Protein AF-A0A8T7ERK4-F1 (afdb_monomer)

Mean predicted aligned error: 15.27 Å

Radius of gyration: 29.23 Å; Cα contacts (8 Å, |Δi|>4): 88; chains: 1; bounding box: 75×36×76 Å

Solvent-accessible surface area (backbone atoms only — not comparable to full-atom values):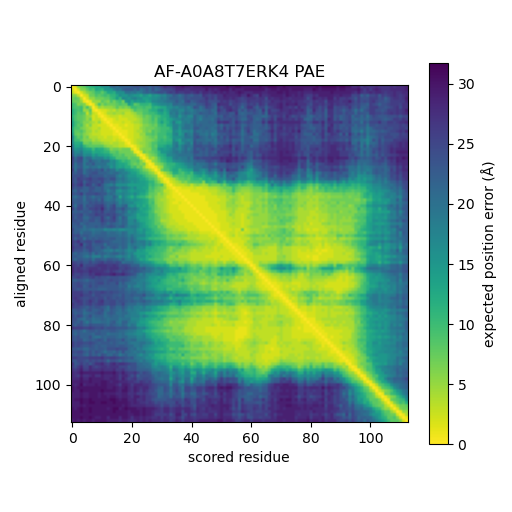 7246 Å² total; per-residue (Å²): 142,72,74,64,62,60,55,52,53,49,51,52,50,54,50,50,52,56,63,62,64,68,69,82,64,82,77,76,64,80,58,60,67,53,51,54,52,53,51,52,52,51,52,52,31,48,67,50,37,68,82,61,56,87,71,41,46,54,35,65,59,103,58,52,49,66,39,58,21,93,95,51,88,82,72,61,59,83,48,80,44,29,64,36,52,48,82,48,46,65,43,77,49,66,61,81,73,87,71,73,94,67,89,78,80,85,84,73,98,78,87,83,130

Sequence (113 aa):
MTPFTAHIRRAIWTLFVLVVGSSVGAQPSQHAPCFALVQSALQAADAACAATGRNEVCYGNVSGVATPAAGVSDLVFDQVGDIAPVGSIRALQTQPAERSKAGVGRRGDAFAG

pLDDT: mean 74.66, std 14.55, range [38.81, 90.69]

Secondary structure (DSSP, 8-state):
--SHHHHHHHHHHHHHHHHHHTT---PPPTHHHHHHHHHHHHHHHHHHHTT--TTEEE--STTEEEEEPTT------SSTT-EEEGGGEEEEEEPPP---S------------

Foldseek 3Di:
DDPPVVVVVVVVVVVVCVVVVVPPPDDDPPVPVVVVVVVVLVVQLCVLQVVADPQKDFQSDQFKDFDFDPPDPDDDHHDGSDIDGNNGTPDMDGDDDPDPDDDDDDPDPDDDD

Nearest PDB structures (foldseek):
  6gwk-assembly4_T  TM=4.419E-01  e=8.592E+00  Caulobacter vibrioides CB15

Structure (mmCIF, N/CA/C/O backbone):
data_AF-A0A8T7ERK4-F1
#
_entry.id   AF-A0A8T7ERK4-F1
#
loop_
_atom_site.group_PDB
_atom_site.id
_atom_site.type_symbol
_atom_site.label_atom_id
_atom_site.label_alt_id
_atom_site.label_comp_id
_atom_site.label_asym_id
_atom_site.label_entity_id
_atom_site.label_seq_id
_atom_site.pdbx_PDB_ins_code
_atom_site.Cartn_x
_atom_site.Cartn_y
_atom_site.Cartn_z
_atom_site.occupancy
_atom_site.B_iso_or_equiv
_atom_site.auth_seq_id
_atom_site.auth_comp_id
_atom_site.auth_asym_id
_atom_site.auth_atom_id
_atom_site.pdbx_PDB_model_num
ATOM 1 N N . MET A 1 1 ? 57.531 7.999 -52.833 1.00 52.53 1 MET A N 1
ATOM 2 C CA . MET A 1 1 ? 56.898 7.217 -51.743 1.00 52.53 1 MET A CA 1
ATOM 3 C C . MET A 1 1 ? 56.631 8.196 -50.594 1.00 52.53 1 MET A C 1
ATOM 5 O O . MET A 1 1 ? 57.610 8.753 -50.141 1.00 52.53 1 MET A O 1
ATOM 9 N N . THR A 1 2 ? 55.443 8.603 -50.125 1.00 53.66 2 THR A N 1
ATO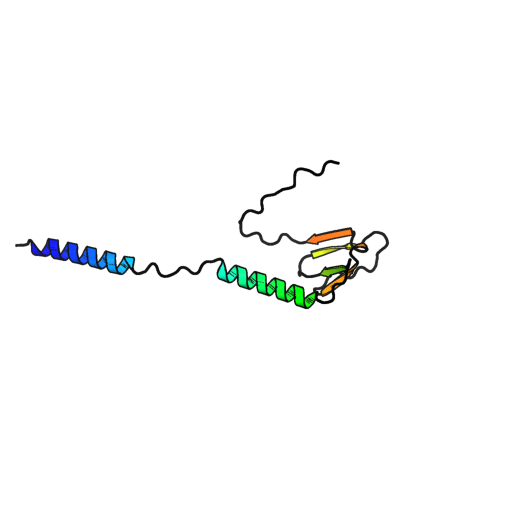M 10 C CA . THR A 1 2 ? 54.104 7.990 -50.009 1.00 53.66 2 THR A CA 1
ATOM 11 C C . THR A 1 2 ? 53.043 9.067 -49.622 1.00 53.66 2 THR A C 1
ATOM 13 O O . THR A 1 2 ? 52.849 9.341 -48.439 1.00 53.66 2 THR A O 1
ATOM 16 N N . PRO A 1 3 ? 52.289 9.676 -50.560 1.00 54.78 3 PRO A N 1
ATOM 17 C CA . PRO A 1 3 ? 51.092 10.460 -50.203 1.00 54.78 3 PRO A CA 1
ATOM 18 C C . PRO A 1 3 ? 49.908 9.553 -49.805 1.00 54.78 3 PRO A C 1
ATOM 20 O O . PRO A 1 3 ? 49.079 9.915 -48.972 1.00 54.78 3 PRO A O 1
ATOM 23 N N . PHE A 1 4 ? 49.868 8.323 -50.333 1.00 53.81 4 PHE A N 1
ATOM 24 C CA . PHE A 1 4 ? 48.780 7.359 -50.138 1.00 53.81 4 PHE A CA 1
ATOM 25 C C . PHE A 1 4 ? 48.560 6.932 -48.676 1.00 53.81 4 PHE A C 1
ATOM 27 O O . PHE A 1 4 ? 47.417 6.757 -48.259 1.00 53.81 4 PHE A O 1
ATOM 34 N N . THR A 1 5 ? 49.611 6.829 -47.856 1.00 55.34 5 THR A N 1
ATOM 35 C CA . THR A 1 5 ? 49.495 6.365 -46.459 1.00 55.34 5 THR A CA 1
ATOM 36 C C . THR A 1 5 ? 48.769 7.374 -45.562 1.00 55.34 5 THR A C 1
ATOM 38 O O . THR A 1 5 ? 48.086 6.987 -44.614 1.00 55.34 5 THR A O 1
ATOM 41 N N . ALA A 1 6 ? 48.857 8.672 -45.876 1.00 57.75 6 ALA A N 1
ATOM 42 C CA . ALA A 1 6 ? 48.151 9.727 -45.148 1.00 57.75 6 ALA A CA 1
ATOM 43 C C . ALA A 1 6 ? 46.645 9.736 -45.462 1.00 57.75 6 ALA A C 1
ATOM 45 O O . ALA A 1 6 ? 45.831 9.950 -44.560 1.00 57.75 6 ALA A O 1
ATOM 46 N N . HIS A 1 7 ? 46.275 9.451 -46.714 1.00 62.50 7 HIS A N 1
ATOM 47 C CA . HIS A 1 7 ? 44.879 9.312 -47.136 1.00 62.50 7 HIS A CA 1
ATOM 48 C C . HIS A 1 7 ? 44.241 8.038 -46.573 1.00 62.50 7 HIS A C 1
ATOM 50 O O . HIS A 1 7 ? 43.119 8.097 -46.078 1.00 62.50 7 HIS A O 1
ATOM 56 N N . ILE A 1 8 ? 44.986 6.927 -46.540 1.00 71.25 8 ILE A N 1
ATOM 57 C CA . ILE A 1 8 ? 44.545 5.665 -45.927 1.00 71.25 8 ILE A CA 1
ATOM 58 C C . ILE A 1 8 ? 44.319 5.837 -44.419 1.00 71.25 8 ILE A C 1
ATOM 60 O O . ILE A 1 8 ? 43.282 5.432 -43.902 1.00 71.25 8 ILE A O 1
ATOM 64 N N . ARG A 1 9 ? 45.227 6.518 -43.705 1.00 74.50 9 ARG A N 1
ATOM 65 C CA . ARG A 1 9 ? 45.071 6.780 -42.264 1.00 74.50 9 ARG A CA 1
ATOM 66 C C . ARG A 1 9 ? 43.880 7.691 -41.954 1.00 74.50 9 ARG A C 1
ATOM 68 O O . ARG A 1 9 ? 43.189 7.452 -40.971 1.00 74.50 9 ARG A O 1
ATOM 75 N N . ARG A 1 10 ? 43.620 8.706 -42.789 1.00 76.88 10 ARG A N 1
ATOM 76 C CA . ARG A 1 10 ? 42.442 9.584 -42.660 1.00 76.88 10 ARG A CA 1
ATOM 77 C C . ARG A 1 10 ? 41.140 8.833 -42.932 1.00 76.88 10 ARG A C 1
ATOM 79 O O . ARG A 1 10 ? 40.216 8.977 -42.143 1.00 76.88 10 ARG A O 1
ATOM 86 N N . ALA A 1 11 ? 41.102 8.000 -43.973 1.00 81.44 11 ALA A N 1
ATOM 87 C CA . ALA A 1 11 ? 39.934 7.189 -44.315 1.00 81.44 11 ALA A CA 1
ATOM 88 C C . ALA A 1 11 ? 39.586 6.173 -43.212 1.00 81.44 11 ALA A C 1
ATOM 90 O O . ALA A 1 11 ? 38.419 6.023 -42.854 1.00 81.44 11 ALA A O 1
ATOM 91 N N . ILE A 1 12 ? 40.598 5.529 -42.617 1.00 83.94 12 ILE A N 1
ATOM 92 C CA . ILE A 1 12 ? 40.417 4.610 -41.482 1.00 83.94 12 ILE A CA 1
ATOM 93 C C . ILE A 1 12 ? 39.876 5.355 -40.258 1.00 83.94 12 ILE A C 1
ATOM 95 O O . ILE A 1 12 ? 38.967 4.863 -39.597 1.00 83.94 12 ILE A O 1
ATOM 99 N N . TRP A 1 13 ? 40.381 6.558 -39.976 1.00 85.25 13 TRP A N 1
ATOM 100 C CA . TRP A 1 13 ? 39.903 7.367 -38.852 1.00 85.25 13 TRP A CA 1
ATOM 101 C C . TRP A 1 13 ? 38.452 7.819 -39.044 1.00 85.25 13 TRP A C 1
ATOM 103 O O . TRP A 1 13 ? 37.645 7.710 -38.126 1.00 85.25 13 TRP A O 1
ATOM 113 N N . THR A 1 14 ? 38.085 8.257 -40.253 1.00 83.38 14 THR A N 1
ATOM 114 C CA . THR A 1 14 ? 36.697 8.627 -40.569 1.00 83.38 14 THR A CA 1
ATOM 115 C C . THR A 1 14 ? 35.752 7.431 -40.512 1.00 83.38 14 THR A C 1
ATOM 117 O O . THR A 1 14 ? 34.644 7.561 -39.999 1.00 83.38 14 THR A O 1
ATOM 120 N N . LEU A 1 15 ? 36.190 6.254 -40.977 1.00 83.00 15 LEU A N 1
ATOM 121 C CA . LEU A 1 15 ? 35.405 5.022 -40.894 1.00 83.00 15 LEU A CA 1
ATOM 122 C C . LEU A 1 15 ? 35.207 4.596 -39.433 1.00 83.00 15 LEU A C 1
ATOM 124 O O . LEU A 1 15 ? 34.099 4.247 -39.042 1.00 83.00 15 LEU A O 1
ATOM 128 N N . PHE A 1 16 ? 36.255 4.682 -38.611 1.00 81.81 16 PHE A N 1
ATOM 129 C CA . PHE A 1 16 ? 36.183 4.371 -37.184 1.00 81.81 16 PHE A CA 1
ATOM 130 C C . PHE A 1 16 ? 35.202 5.294 -36.448 1.00 81.81 16 PHE A C 1
ATOM 132 O O . PHE A 1 16 ? 34.369 4.818 -35.681 1.00 81.81 16 PHE A O 1
ATOM 139 N N . VAL A 1 17 ? 35.228 6.600 -36.736 1.00 83.00 17 VAL A N 1
ATOM 140 C CA . VAL A 1 17 ? 34.280 7.568 -36.157 1.00 83.00 17 VAL A CA 1
ATOM 141 C C . VAL A 1 17 ? 32.836 7.288 -36.597 1.00 83.00 17 VAL A C 1
ATOM 143 O O . VAL A 1 17 ? 31.932 7.354 -35.767 1.00 83.00 17 VAL A O 1
ATOM 146 N N . LEU A 1 18 ? 32.602 6.910 -37.859 1.00 79.38 18 LEU A N 1
ATOM 147 C CA . LEU A 1 18 ? 31.267 6.539 -38.354 1.00 79.38 18 LEU A CA 1
ATOM 148 C C . LEU A 1 18 ? 30.729 5.249 -37.710 1.00 79.38 18 LEU A C 1
ATOM 150 O O . LEU A 1 18 ? 29.556 5.185 -37.339 1.00 79.38 18 LEU A O 1
ATOM 154 N N . VAL A 1 19 ? 31.583 4.237 -37.529 1.00 77.44 19 VAL A N 1
ATOM 155 C CA . VAL A 1 19 ? 31.200 2.963 -36.899 1.00 77.44 19 VAL A CA 1
ATOM 156 C C . VAL A 1 19 ? 30.890 3.153 -35.411 1.00 77.44 19 VAL A C 1
ATOM 158 O O . VAL A 1 19 ? 29.888 2.635 -34.925 1.00 77.44 19 VAL A O 1
ATOM 161 N N . VAL A 1 20 ? 31.696 3.939 -34.690 1.00 74.31 20 VAL A N 1
ATOM 162 C CA . VAL A 1 20 ? 31.481 4.195 -33.255 1.00 74.31 20 VAL A CA 1
ATOM 163 C C . VAL A 1 20 ? 30.316 5.163 -33.009 1.00 74.31 20 VAL A C 1
ATOM 165 O O . VAL A 1 20 ? 29.613 5.018 -32.018 1.00 74.31 20 VAL A O 1
ATOM 168 N N . GLY A 1 21 ? 30.045 6.110 -33.914 1.00 68.31 21 GLY A N 1
ATOM 169 C CA . GLY A 1 21 ? 28.930 7.058 -33.779 1.00 68.31 21 GLY A CA 1
ATOM 170 C C . GLY A 1 21 ? 27.531 6.442 -33.926 1.00 68.31 21 GLY A C 1
ATOM 171 O O . GLY A 1 21 ? 26.549 7.047 -33.505 1.00 68.31 21 GLY A O 1
ATOM 172 N N . SER A 1 22 ? 27.426 5.232 -34.484 1.00 64.50 22 SER A N 1
ATOM 173 C CA . SER A 1 22 ?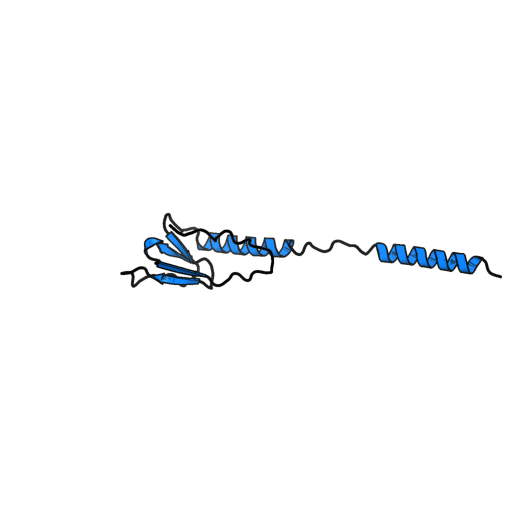 26.145 4.557 -34.751 1.00 64.50 22 SER A CA 1
ATOM 174 C C . SER A 1 22 ? 25.551 3.839 -33.528 1.00 64.50 22 SER A C 1
ATOM 176 O O . SER A 1 22 ? 24.420 3.365 -33.586 1.00 64.50 22 SER A O 1
ATOM 178 N N . SER A 1 23 ? 26.290 3.737 -32.416 1.00 59.72 23 SER A N 1
ATOM 179 C CA . SER A 1 23 ? 25.883 2.970 -31.228 1.00 59.72 23 SER A CA 1
ATOM 180 C C . SER A 1 23 ? 25.121 3.777 -30.169 1.00 59.72 23 SER A C 1
ATOM 182 O O . SER A 1 23 ? 24.838 3.249 -29.093 1.00 59.72 23 SER A O 1
ATOM 184 N N . VAL A 1 24 ? 24.700 5.014 -30.463 1.00 63.78 24 VAL A N 1
ATOM 185 C CA . VAL A 1 24 ? 23.760 5.772 -29.610 1.00 63.78 24 VAL A CA 1
ATOM 186 C C . VAL A 1 24 ? 22.329 5.257 -29.840 1.00 63.78 24 VAL A C 1
ATOM 188 O O . VAL A 1 24 ? 21.446 5.957 -30.326 1.00 63.78 24 VAL A O 1
ATOM 191 N N . GLY A 1 25 ? 22.111 3.975 -29.551 1.00 57.09 25 GLY A N 1
ATOM 192 C CA . GLY A 1 25 ? 20.804 3.330 -29.564 1.00 57.09 25 GLY A CA 1
ATOM 193 C C . GLY A 1 25 ? 20.101 3.527 -28.224 1.00 57.09 25 GLY A C 1
ATOM 194 O O . GLY A 1 25 ? 20.647 3.163 -27.187 1.00 57.09 25 GLY A O 1
ATOM 195 N N . ALA A 1 26 ? 18.912 4.133 -28.279 1.00 55.81 26 ALA A N 1
ATOM 196 C CA . ALA A 1 26 ? 17.871 4.233 -27.253 1.00 55.81 26 ALA A CA 1
ATOM 197 C C . ALA A 1 26 ? 18.208 3.617 -25.880 1.00 55.81 26 ALA A C 1
ATOM 199 O O . ALA A 1 26 ? 17.964 2.437 -25.628 1.00 55.81 26 ALA A O 1
ATOM 200 N N . GLN A 1 27 ? 18.694 4.443 -24.952 1.00 62.09 27 GLN A N 1
ATOM 201 C CA . GLN A 1 27 ? 18.644 4.081 -23.541 1.00 62.09 27 GLN A CA 1
ATOM 202 C C . GLN A 1 27 ? 17.160 4.036 -23.143 1.00 62.09 27 GLN A C 1
ATOM 204 O O . GLN A 1 27 ? 16.476 5.051 -23.316 1.00 62.09 27 GLN A O 1
ATOM 209 N N . PRO A 1 28 ? 16.624 2.901 -22.650 1.00 58.47 28 PRO A N 1
ATOM 210 C CA . PRO A 1 28 ? 15.272 2.884 -22.117 1.00 58.47 28 PRO A CA 1
ATOM 211 C C . PRO A 1 28 ? 15.197 3.957 -21.034 1.00 58.47 28 PRO A C 1
ATOM 213 O O . PRO A 1 28 ? 16.057 4.027 -20.150 1.00 58.47 28 PRO A O 1
ATOM 216 N N . SER A 1 29 ? 14.199 4.835 -21.126 1.00 55.81 29 SER A N 1
ATOM 217 C CA . SER A 1 29 ? 13.949 5.808 -20.075 1.00 55.81 29 SER A CA 1
ATOM 218 C C . SER A 1 29 ? 13.761 5.020 -18.780 1.00 55.81 29 SER A C 1
ATOM 220 O O . SER A 1 29 ? 12.830 4.227 -18.652 1.00 55.81 29 SER A O 1
ATOM 222 N N . GLN A 1 30 ? 14.648 5.217 -17.801 1.00 57.34 30 GLN A N 1
ATOM 223 C CA . GLN A 1 30 ? 14.584 4.495 -16.520 1.00 57.34 30 GLN A CA 1
ATOM 224 C C . GLN A 1 30 ? 13.268 4.742 -15.750 1.00 57.34 30 GLN A C 1
ATOM 226 O O . GLN A 1 30 ? 13.004 4.113 -14.735 1.00 57.34 30 GLN A O 1
ATOM 231 N N . HIS A 1 31 ? 12.419 5.635 -16.259 1.00 55.75 31 HIS A N 1
ATOM 232 C CA . HIS A 1 31 ? 11.094 5.959 -15.753 1.00 55.75 31 HIS A CA 1
ATOM 233 C C . HIS A 1 31 ? 9.990 4.989 -16.209 1.00 55.75 31 HIS A C 1
ATOM 235 O O . HIS A 1 31 ? 8.993 4.858 -15.501 1.00 55.75 31 HIS A O 1
ATOM 241 N N . ALA A 1 32 ? 10.140 4.306 -17.351 1.00 58.72 32 ALA A N 1
ATOM 242 C CA . ALA A 1 32 ? 9.126 3.378 -17.863 1.00 58.72 32 ALA A CA 1
ATOM 243 C C . ALA A 1 32 ? 8.860 2.185 -16.915 1.00 58.72 32 ALA A C 1
ATOM 245 O O . ALA A 1 32 ? 7.695 1.951 -16.582 1.00 58.72 32 ALA A O 1
ATOM 246 N N . PRO A 1 33 ? 9.884 1.468 -16.402 1.00 67.75 33 PRO A N 1
ATOM 247 C CA . PRO A 1 33 ? 9.664 0.425 -15.395 1.00 67.75 33 PRO A CA 1
ATOM 248 C C . PRO A 1 33 ? 9.085 0.954 -14.072 1.00 67.75 33 PRO A C 1
ATOM 250 O O . PRO A 1 33 ? 8.252 0.286 -13.465 1.00 67.75 33 PRO A O 1
ATOM 253 N N . CYS A 1 34 ? 9.459 2.160 -13.634 1.00 77.25 34 CYS A N 1
ATOM 254 C CA . CYS A 1 34 ? 8.949 2.730 -12.383 1.00 77.25 34 CYS A CA 1
ATOM 255 C C . CYS A 1 34 ? 7.446 3.029 -12.446 1.00 77.25 34 CYS A C 1
ATOM 257 O O . CYS A 1 34 ? 6.720 2.730 -11.499 1.00 77.25 34 CYS A O 1
ATOM 259 N N . PHE A 1 35 ? 6.966 3.594 -13.559 1.00 80.56 35 PHE A N 1
ATOM 260 C CA . PHE A 1 35 ? 5.548 3.915 -13.721 1.00 80.56 35 PHE A CA 1
ATOM 261 C C . PHE A 1 35 ? 4.671 2.656 -13.724 1.00 80.56 35 PHE A C 1
ATOM 263 O O . PHE A 1 35 ? 3.655 2.619 -13.034 1.00 80.56 35 PHE A O 1
ATOM 270 N N . ALA A 1 36 ? 5.098 1.604 -14.429 1.00 82.38 36 ALA A N 1
ATOM 271 C CA . ALA A 1 36 ? 4.379 0.333 -14.467 1.00 82.38 36 ALA A CA 1
ATOM 272 C C . ALA A 1 36 ? 4.258 -0.312 -13.073 1.00 82.38 36 ALA A C 1
ATOM 274 O O . ALA A 1 36 ? 3.191 -0.802 -12.708 1.00 82.38 36 ALA A O 1
ATOM 275 N N . LEU A 1 37 ? 5.323 -0.253 -12.264 1.00 81.81 37 LEU A N 1
ATOM 276 C CA . LEU A 1 37 ? 5.308 -0.773 -10.894 1.00 81.81 37 LEU A CA 1
ATOM 277 C C . LEU A 1 37 ? 4.348 0.006 -9.993 1.00 81.81 37 LEU A C 1
ATOM 279 O O . LEU A 1 37 ? 3.512 -0.603 -9.327 1.00 81.81 37 LEU A O 1
ATOM 283 N N . VAL A 1 38 ? 4.413 1.340 -10.011 1.00 83.88 38 VAL A N 1
ATOM 284 C CA . VAL A 1 38 ? 3.489 2.180 -9.232 1.00 83.88 38 VAL A CA 1
ATOM 285 C C . VAL A 1 38 ? 2.043 1.919 -9.649 1.00 83.88 38 VAL A C 1
ATOM 287 O O . VAL A 1 38 ? 1.179 1.761 -8.791 1.00 83.88 38 VAL A O 1
ATOM 290 N N . GLN A 1 39 ? 1.775 1.811 -10.951 1.00 85.81 39 GLN A N 1
ATOM 291 C CA . GLN A 1 39 ? 0.426 1.558 -11.445 1.00 85.81 39 GLN A CA 1
ATOM 292 C C . GLN A 1 39 ? -0.106 0.192 -10.995 1.00 85.81 39 GLN A C 1
ATOM 294 O O . GLN A 1 39 ? -1.244 0.117 -10.538 1.00 85.81 39 GLN A O 1
ATOM 299 N N . SER A 1 40 ? 0.725 -0.853 -11.029 1.00 85.81 40 SER A N 1
ATOM 300 C CA . SER A 1 40 ? 0.346 -2.174 -10.512 1.00 85.81 40 SER A CA 1
ATOM 301 C C . SER A 1 40 ? 0.063 -2.164 -9.004 1.00 85.81 40 SER A C 1
ATOM 303 O O . SER A 1 40 ? -0.915 -2.762 -8.560 1.00 85.81 40 SER A O 1
ATOM 305 N N . ALA A 1 41 ? 0.856 -1.428 -8.217 1.00 84.19 41 ALA A N 1
ATOM 306 C CA . ALA A 1 41 ? 0.652 -1.298 -6.776 1.00 84.19 41 ALA A CA 1
ATOM 307 C C . ALA A 1 41 ? -0.654 -0.559 -6.443 1.00 84.19 41 ALA A C 1
ATOM 309 O O . ALA A 1 41 ? -1.400 -0.993 -5.567 1.00 84.19 41 ALA A O 1
ATOM 310 N N . LEU A 1 42 ? -0.966 0.523 -7.167 1.00 84.56 42 LEU A N 1
ATOM 311 C CA . LEU A 1 42 ? -2.231 1.245 -7.006 1.00 84.56 42 LEU A CA 1
ATOM 312 C C . LEU A 1 42 ? -3.433 0.380 -7.395 1.00 84.56 42 LEU A C 1
ATOM 314 O O . LEU A 1 42 ? -4.431 0.393 -6.686 1.00 84.56 42 LEU A O 1
ATOM 318 N N . GLN A 1 43 ? -3.336 -0.390 -8.482 1.00 88.38 43 GLN A N 1
ATOM 319 C CA . GLN A 1 43 ? -4.400 -1.311 -8.897 1.00 88.38 43 GLN A CA 1
ATOM 320 C C . GLN A 1 43 ? -4.650 -2.411 -7.861 1.00 88.38 43 GLN A C 1
ATOM 322 O O . GLN A 1 43 ? -5.798 -2.755 -7.598 1.00 88.38 43 GLN A O 1
ATOM 327 N N . ALA A 1 44 ? -3.592 -2.949 -7.250 1.00 86.50 44 ALA A N 1
ATOM 328 C CA . ALA A 1 44 ? -3.724 -3.937 -6.185 1.00 86.50 44 ALA A CA 1
ATOM 329 C C . ALA A 1 44 ? -4.388 -3.342 -4.932 1.00 86.50 44 ALA A C 1
ATOM 331 O O . ALA A 1 44 ? -5.266 -3.975 -4.349 1.00 86.50 44 ALA A O 1
ATOM 332 N N . ALA A 1 45 ? -4.011 -2.118 -4.547 1.00 85.56 45 ALA A N 1
ATOM 333 C CA . ALA A 1 45 ? -4.640 -1.412 -3.435 1.00 85.56 45 ALA A CA 1
ATOM 334 C C . ALA A 1 45 ? -6.121 -1.101 -3.714 1.00 85.56 45 ALA A C 1
ATOM 336 O O . ALA A 1 45 ? -6.959 -1.311 -2.844 1.00 85.56 45 ALA A O 1
ATOM 337 N N . ASP A 1 46 ? -6.455 -0.659 -4.929 1.00 86.38 46 ASP A N 1
ATOM 338 C CA . ASP A 1 46 ? -7.837 -0.395 -5.350 1.00 86.38 46 ASP A CA 1
ATOM 339 C C . ASP A 1 46 ? -8.693 -1.668 -5.304 1.00 86.38 46 ASP A C 1
ATOM 341 O O . ASP A 1 46 ? -9.777 -1.676 -4.727 1.00 86.38 46 ASP A O 1
ATOM 345 N N . ALA A 1 47 ? -8.160 -2.785 -5.810 1.00 87.75 47 ALA A N 1
ATOM 346 C CA . ALA A 1 47 ? -8.832 -4.079 -5.749 1.00 87.75 47 ALA A CA 1
ATOM 347 C C . ALA A 1 47 ? -9.057 -4.558 -4.304 1.00 87.75 47 ALA A C 1
ATOM 349 O O . ALA A 1 47 ? -10.133 -5.065 -3.990 1.00 87.75 47 ALA A O 1
ATOM 350 N N . ALA A 1 48 ? -8.069 -4.384 -3.421 1.00 87.06 48 ALA A N 1
ATOM 351 C CA . ALA A 1 48 ? -8.182 -4.763 -2.013 1.00 87.06 48 ALA A CA 1
ATOM 352 C C . ALA A 1 48 ? -9.156 -3.864 -1.229 1.00 87.06 48 ALA A C 1
ATOM 354 O O . ALA A 1 48 ? -9.822 -4.334 -0.311 1.00 87.06 48 ALA A O 1
ATOM 355 N N . CYS A 1 49 ? -9.262 -2.587 -1.601 1.00 90.00 49 CYS A N 1
ATOM 356 C CA . CYS A 1 49 ? -10.024 -1.574 -0.873 1.00 90.00 49 CYS A CA 1
ATOM 357 C C . CYS A 1 49 ? -11.337 -1.158 -1.560 1.00 90.00 49 CYS A C 1
ATOM 359 O O . CYS A 1 49 ? -11.948 -0.166 -1.158 1.00 90.00 49 CYS A O 1
ATOM 361 N N . ALA A 1 50 ? -11.810 -1.907 -2.559 1.00 89.56 50 ALA A N 1
ATOM 362 C CA . ALA A 1 50 ? -12.990 -1.562 -3.360 1.00 89.56 50 ALA A CA 1
ATOM 363 C C . ALA A 1 50 ? -14.281 -1.368 -2.538 1.00 89.56 50 ALA A C 1
ATOM 365 O O . ALA A 1 50 ? -15.185 -0.648 -2.958 1.00 89.56 50 ALA A O 1
ATOM 366 N N . ALA A 1 51 ? -14.372 -2.001 -1.364 1.00 89.69 51 ALA A N 1
ATOM 367 C CA . ALA A 1 51 ? -15.525 -1.913 -0.470 1.00 89.69 51 ALA A CA 1
ATOM 368 C C . ALA A 1 51 ? -15.487 -0.709 0.494 1.00 89.69 51 ALA A C 1
ATOM 370 O O . ALA A 1 51 ? -16.405 -0.564 1.297 1.00 89.69 51 ALA A O 1
ATOM 371 N N . THR A 1 52 ? -14.457 0.145 0.433 1.00 90.62 52 THR A N 1
ATOM 372 C CA . THR A 1 52 ? -14.313 1.291 1.349 1.00 90.62 52 THR A CA 1
ATOM 373 C C . THR A 1 52 ? -15.454 2.285 1.158 1.00 90.62 52 THR A C 1
ATOM 375 O O . THR A 1 52 ? -15.646 2.847 0.077 1.00 90.62 52 THR A O 1
ATOM 378 N N . GLY A 1 53 ? -16.211 2.523 2.224 1.00 89.44 53 GLY A N 1
ATOM 379 C CA . GLY A 1 53 ? -17.315 3.462 2.250 1.00 89.44 53 GLY A CA 1
ATOM 380 C C . GLY A 1 53 ? -16.897 4.905 2.530 1.00 89.44 53 GLY A C 1
ATOM 381 O O . GLY A 1 53 ? -15.727 5.290 2.588 1.00 89.44 53 GLY A O 1
ATOM 382 N N . ARG A 1 54 ? -17.909 5.757 2.719 1.00 88.94 54 ARG A N 1
ATOM 383 C CA . ARG A 1 54 ? -17.700 7.142 3.159 1.00 88.94 54 ARG A CA 1
ATOM 384 C C . ARG A 1 54 ? -17.276 7.160 4.624 1.00 88.94 54 ARG A C 1
ATOM 386 O O . ARG A 1 54 ? -17.915 6.521 5.449 1.00 88.94 54 ARG A O 1
ATOM 393 N N . ASN A 1 55 ? -16.286 7.992 4.948 1.00 89.81 55 ASN A N 1
ATOM 394 C CA . ASN A 1 55 ? -15.725 8.129 6.300 1.00 89.81 55 ASN A CA 1
ATOM 395 C C . ASN A 1 55 ? -15.108 6.833 6.850 1.00 89.81 55 ASN A C 1
ATOM 397 O O . ASN A 1 55 ? -15.017 6.653 8.065 1.00 89.81 55 ASN A O 1
ATOM 401 N N . GLU A 1 56 ? -14.649 5.966 5.955 1.00 90.69 56 GLU A N 1
ATOM 402 C CA . GLU A 1 56 ? -13.884 4.769 6.272 1.00 90.69 56 GLU A CA 1
ATOM 403 C C . GLU A 1 56 ? -12.488 4.884 5.665 1.00 90.69 56 GLU A C 1
ATOM 405 O O . GLU A 1 56 ? -12.245 5.654 4.732 1.00 90.69 56 GLU A O 1
ATOM 410 N N . VAL A 1 57 ? -11.555 4.136 6.232 1.00 89.38 57 VAL A N 1
ATOM 411 C CA . VAL A 1 57 ? -10.190 4.011 5.742 1.00 89.38 57 VAL A CA 1
ATOM 412 C C . VAL A 1 57 ? -9.868 2.535 5.596 1.00 89.38 57 VAL A C 1
ATOM 414 O O . VAL A 1 57 ? -10.269 1.728 6.430 1.00 89.38 57 VAL A O 1
ATOM 417 N N . CYS A 1 58 ? -9.156 2.199 4.524 1.00 89.88 58 CYS A N 1
ATOM 418 C CA . CYS A 1 58 ? -8.712 0.845 4.231 1.00 89.88 58 CYS A CA 1
ATOM 419 C C . CYS A 1 58 ? -7.194 0.727 4.388 1.00 89.88 58 CYS A C 1
ATOM 421 O O . CYS A 1 58 ? -6.440 1.622 3.986 1.00 89.88 58 CYS A O 1
ATOM 423 N N . TYR A 1 59 ? -6.738 -0.380 4.961 1.00 88.19 59 TYR A N 1
ATOM 424 C CA . TYR A 1 59 ? -5.328 -0.713 5.082 1.00 88.19 59 TYR A CA 1
ATOM 425 C C . TYR A 1 59 ? -4.800 -1.205 3.726 1.00 88.19 59 TYR A C 1
ATOM 427 O O . TYR A 1 59 ? -5.069 -2.325 3.300 1.00 88.19 59 TYR A O 1
ATOM 435 N N . GLY A 1 60 ? -4.059 -0.352 3.013 1.00 81.88 60 GLY A N 1
ATOM 436 C CA . GLY A 1 60 ? -3.588 -0.639 1.648 1.00 81.88 60 GLY A CA 1
ATOM 437 C C . GLY A 1 60 ? -2.111 -1.027 1.513 1.00 81.88 60 GLY A C 1
ATOM 438 O O . GLY A 1 60 ? -1.673 -1.363 0.416 1.00 81.88 60 GLY A O 1
ATOM 439 N N . ASN A 1 61 ? -1.311 -0.944 2.581 1.00 74.31 61 ASN A N 1
ATOM 440 C CA . ASN A 1 61 ? 0.137 -1.170 2.515 1.00 74.31 61 ASN A CA 1
ATOM 441 C C . ASN A 1 61 ? 0.634 -1.910 3.756 1.00 74.31 61 ASN A C 1
ATOM 443 O O . ASN A 1 61 ? 0.331 -1.493 4.863 1.00 74.31 61 ASN A O 1
ATOM 447 N N . VAL A 1 62 ? 1.468 -2.929 3.544 1.00 68.50 62 VAL A N 1
ATOM 448 C CA . VAL A 1 62 ? 2.033 -3.886 4.512 1.00 68.50 62 VAL A CA 1
ATOM 449 C C . VAL A 1 62 ? 2.840 -3.286 5.679 1.00 68.50 62 VAL A C 1
ATOM 451 O O . VAL A 1 62 ? 3.382 -4.031 6.491 1.00 68.50 62 VAL A O 1
ATOM 454 N N . SER A 1 63 ? 2.975 -1.963 5.764 1.00 70.12 63 SER A N 1
ATOM 455 C CA . SER A 1 63 ? 3.849 -1.281 6.723 1.00 70.12 63 SER A CA 1
ATOM 456 C C . SER A 1 63 ? 3.258 0.025 7.277 1.00 70.12 63 SER A C 1
ATOM 458 O O . SER A 1 63 ? 3.899 1.083 7.294 1.00 70.12 63 SER A O 1
ATOM 460 N N . GLY A 1 64 ? 2.019 -0.055 7.769 1.00 71.38 64 GLY A N 1
ATOM 461 C CA . GLY A 1 64 ? 1.368 0.985 8.571 1.00 71.38 64 GLY A CA 1
ATOM 462 C C . GLY A 1 64 ? 0.992 0.496 9.973 1.00 71.38 64 GLY A C 1
ATOM 463 O O . GLY A 1 64 ? 0.672 -0.675 10.148 1.00 71.38 64 GLY A O 1
ATOM 464 N N . VAL A 1 65 ?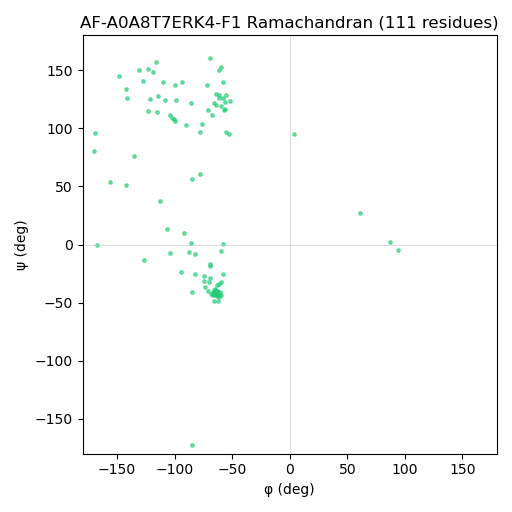 1.019 1.397 10.959 1.00 80.44 65 VAL A N 1
ATOM 465 C CA . VAL A 1 65 ? 0.521 1.162 12.324 1.00 80.44 65 VAL A CA 1
ATOM 466 C C . VAL A 1 65 ? -0.573 2.181 12.633 1.00 80.44 65 VAL A C 1
ATOM 468 O O . VAL A 1 65 ? -0.346 3.391 12.520 1.00 80.44 65 VAL A O 1
ATOM 471 N N . ALA A 1 66 ? -1.753 1.707 13.038 1.00 86.25 66 ALA A N 1
ATOM 472 C CA . ALA A 1 66 ? -2.850 2.557 13.492 1.00 86.25 66 ALA A CA 1
ATOM 473 C C . ALA A 1 66 ? -2.924 2.614 15.018 1.00 86.25 66 ALA A C 1
ATOM 475 O O . ALA A 1 66 ? -2.815 1.608 15.711 1.00 86.25 66 ALA A O 1
ATOM 476 N N . THR A 1 67 ? -3.145 3.809 15.557 1.00 88.06 67 THR A N 1
ATOM 477 C CA . THR A 1 67 ? -3.467 4.009 16.972 1.00 88.06 67 THR A CA 1
ATOM 478 C C . THR A 1 67 ? -4.981 4.180 17.130 1.00 88.06 67 THR A C 1
ATOM 480 O O . THR A 1 67 ? -5.534 5.108 16.526 1.00 88.06 67 THR A O 1
ATOM 483 N N . PRO A 1 68 ? -5.654 3.364 17.962 1.00 88.62 68 PRO A N 1
ATOM 484 C CA . PRO A 1 68 ? -7.081 3.505 18.240 1.00 88.62 68 PRO A CA 1
ATOM 485 C C . PRO A 1 68 ? -7.450 4.846 18.888 1.00 88.62 68 PRO A C 1
ATOM 487 O O . PRO A 1 68 ? -6.667 5.457 19.624 1.00 88.62 68 PRO A O 1
ATOM 490 N N . ALA A 1 69 ? -8.669 5.309 18.622 1.00 88.69 69 ALA A N 1
ATOM 491 C CA . ALA A 1 69 ? -9.278 6.432 19.325 1.00 88.69 69 ALA A CA 1
ATOM 492 C C . ALA A 1 69 ? -9.621 6.077 20.785 1.00 88.69 69 ALA A C 1
ATOM 494 O O . ALA A 1 69 ? -9.713 4.911 21.168 1.00 88.69 69 ALA A O 1
ATOM 495 N N . ALA A 1 70 ? -9.809 7.097 21.630 1.00 85.56 70 ALA A N 1
ATOM 496 C CA . ALA A 1 70 ? -10.178 6.873 23.027 1.00 85.56 70 ALA A CA 1
ATOM 497 C C . ALA A 1 70 ? -11.534 6.158 23.117 1.00 85.56 70 ALA A C 1
ATOM 499 O O . ALA A 1 70 ? -12.508 6.611 22.522 1.00 85.56 70 ALA A O 1
ATOM 500 N N . GLY A 1 71 ? -11.586 5.064 23.880 1.00 84.06 71 GLY A N 1
ATOM 501 C CA . GLY A 1 71 ? -12.790 4.243 24.027 1.00 84.06 71 GLY A CA 1
ATOM 502 C C . GLY A 1 71 ? -12.962 3.155 22.962 1.00 84.06 71 GLY A C 1
ATOM 503 O O . GLY A 1 71 ? -13.952 2.436 23.021 1.00 84.06 71 GLY A O 1
ATOM 504 N N . VAL A 1 72 ? -12.015 3.000 22.028 1.00 85.12 72 VAL A N 1
ATOM 505 C CA . VAL A 1 72 ? -12.000 1.907 21.044 1.00 85.12 72 VAL A CA 1
ATOM 506 C C . VAL A 1 72 ? -10.952 0.873 21.458 1.00 85.12 72 VAL A C 1
ATOM 508 O O . VAL A 1 72 ? -9.757 1.158 21.416 1.00 85.12 72 VAL A O 1
ATOM 511 N N . SER A 1 73 ? -11.395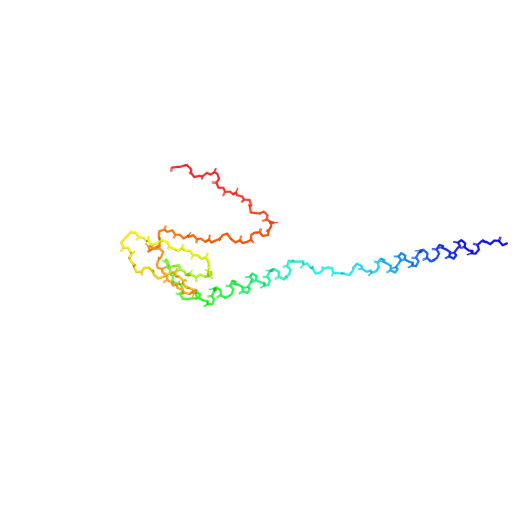 -0.317 21.868 1.00 80.19 73 SER A N 1
ATOM 512 C CA . SER A 1 73 ? -10.519 -1.462 22.173 1.00 80.19 73 SER A CA 1
ATOM 513 C C . SER A 1 73 ? -10.343 -2.418 20.994 1.00 80.19 73 SER A C 1
ATOM 515 O O . SER A 1 73 ? -9.326 -3.098 20.918 1.00 80.19 73 SER A O 1
ATOM 517 N N . ASP A 1 74 ? -11.302 -2.428 20.064 1.00 83.00 74 ASP A N 1
ATOM 518 C CA . ASP A 1 74 ? -11.446 -3.484 19.054 1.00 83.00 74 ASP A CA 1
ATOM 519 C C . ASP A 1 74 ? -11.157 -2.959 17.636 1.00 83.00 74 ASP A C 1
ATOM 521 O O . ASP A 1 74 ? -11.843 -3.298 16.672 1.00 83.00 74 ASP A O 1
ATOM 525 N N . LEU A 1 75 ? -10.169 -2.068 17.494 1.00 86.12 75 LEU A N 1
ATOM 526 C CA . LEU A 1 75 ? -9.751 -1.592 16.174 1.00 86.12 75 LEU A CA 1
ATOM 527 C C . LEU A 1 75 ? -9.015 -2.718 15.435 1.00 86.12 75 LEU A C 1
ATOM 529 O O . LEU A 1 75 ? -7.925 -3.106 15.846 1.00 86.12 75 LEU A O 1
ATOM 533 N N . VAL A 1 76 ? -9.583 -3.184 14.323 1.00 85.62 76 VAL A N 1
ATOM 534 C CA . VAL A 1 76 ? -8.938 -4.129 13.400 1.00 85.62 76 VAL A CA 1
ATOM 535 C C . VAL A 1 76 ? -8.387 -3.334 12.218 1.00 85.62 76 VAL A C 1
ATOM 537 O O . VAL A 1 76 ? -9.159 -2.800 11.421 1.00 85.62 76 VAL A O 1
ATOM 540 N N . PHE A 1 77 ? -7.064 -3.159 12.169 1.00 88.06 77 PHE A N 1
ATOM 541 C CA . PHE A 1 77 ? -6.391 -2.369 11.132 1.00 88.06 77 PHE A CA 1
ATOM 542 C C . PHE A 1 77 ? -4.923 -2.796 10.952 1.00 88.06 77 PHE A C 1
ATOM 544 O O . PHE A 1 77 ? -4.010 -1.973 11.051 1.00 88.06 77 PHE A O 1
ATOM 551 N N . ASP A 1 78 ? -4.700 -4.091 10.722 1.00 85.00 78 ASP A N 1
ATOM 552 C CA . ASP A 1 78 ? -3.358 -4.696 10.695 1.00 85.00 78 ASP A CA 1
ATOM 553 C C . ASP A 1 78 ? -3.069 -5.493 9.410 1.00 85.00 78 ASP A C 1
ATOM 555 O O . ASP A 1 78 ? -1.916 -5.846 9.148 1.00 85.00 78 ASP A O 1
ATOM 559 N N . GLN A 1 79 ? -4.087 -5.792 8.598 1.00 85.88 79 GLN A N 1
ATOM 560 C CA . GLN A 1 79 ? -3.964 -6.577 7.371 1.00 85.88 79 GLN A CA 1
ATOM 561 C C . GLN A 1 79 ? -4.477 -5.820 6.150 1.00 85.88 79 GLN A C 1
ATOM 563 O O . GLN A 1 79 ? -5.372 -4.986 6.231 1.00 85.88 79 GLN A O 1
ATOM 568 N N . VAL A 1 80 ? -3.913 -6.133 4.980 1.00 87.38 80 VAL A N 1
ATOM 569 C CA . VAL A 1 80 ? -4.341 -5.526 3.713 1.00 87.38 80 VAL A CA 1
ATOM 570 C C . VAL A 1 80 ? -5.804 -5.850 3.432 1.00 87.38 80 VAL A C 1
ATOM 572 O O . VAL A 1 80 ? -6.181 -7.018 3.389 1.00 87.38 80 VAL A O 1
ATOM 575 N N . GLY A 1 81 ? -6.598 -4.805 3.198 1.00 86.50 81 GLY A N 1
ATOM 576 C CA . GLY A 1 81 ? -8.044 -4.905 3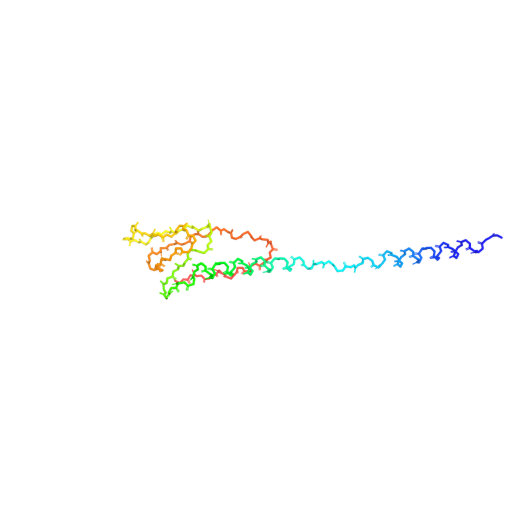.005 1.00 86.50 81 GLY A CA 1
ATOM 577 C C . GLY A 1 81 ? -8.868 -4.684 4.276 1.00 86.50 81 GLY A C 1
ATOM 578 O O . GLY A 1 81 ? -10.090 -4.621 4.173 1.00 86.50 81 GLY A O 1
ATOM 579 N N . ASP A 1 82 ? -8.244 -4.519 5.449 1.00 89.62 82 ASP A N 1
ATOM 580 C CA . ASP A 1 82 ? -8.967 -4.138 6.665 1.00 89.62 82 ASP A CA 1
ATOM 581 C C . ASP A 1 82 ? -9.574 -2.744 6.498 1.00 89.62 82 ASP A C 1
ATOM 583 O O . ASP A 1 82 ? -8.879 -1.792 6.134 1.00 89.62 82 ASP A O 1
ATOM 587 N N . ILE A 1 83 ? -10.869 -2.617 6.790 1.00 90.62 83 ILE A N 1
ATOM 588 C CA . ILE A 1 83 ? -11.610 -1.358 6.712 1.00 90.62 83 ILE A CA 1
ATOM 589 C C . ILE A 1 83 ? -12.045 -0.965 8.118 1.00 90.62 83 ILE A C 1
ATOM 591 O O . ILE A 1 83 ? -12.693 -1.740 8.820 1.00 90.62 83 ILE A O 1
ATOM 595 N N . ALA A 1 84 ? -11.723 0.265 8.508 1.00 90.12 84 ALA A N 1
ATOM 596 C CA . ALA A 1 84 ? -12.133 0.832 9.781 1.00 90.12 84 ALA A CA 1
ATOM 597 C C . ALA A 1 84 ? -12.737 2.234 9.596 1.00 90.12 84 ALA A C 1
ATOM 599 O O . ALA A 1 84 ? -12.329 2.978 8.698 1.00 90.12 84 ALA A O 1
ATOM 600 N N . PRO A 1 85 ? -13.677 2.654 10.458 1.00 90.00 85 PRO A N 1
ATOM 601 C CA . PRO A 1 85 ? -14.148 4.032 10.485 1.00 90.00 85 PRO A CA 1
ATOM 602 C C . PRO A 1 85 ? -13.000 5.018 10.742 1.00 90.00 85 PRO A C 1
ATOM 604 O O . PRO A 1 85 ? -12.167 4.818 11.625 1.00 90.00 85 PRO A O 1
ATOM 607 N N . VAL A 1 86 ? -12.986 6.159 10.053 1.00 89.19 86 VAL A N 1
ATOM 608 C CA . VAL A 1 86 ? -11.973 7.205 10.303 1.00 89.19 86 VAL A CA 1
ATOM 609 C C . VAL A 1 86 ? -12.047 7.704 11.753 1.00 89.19 86 VAL A C 1
ATOM 611 O O . VAL A 1 86 ? -11.027 8.010 12.360 1.00 89.19 86 VAL A O 1
ATOM 614 N N . GLY A 1 87 ? -13.246 7.721 12.345 1.00 88.62 87 GLY A N 1
ATOM 615 C CA . GLY A 1 87 ? -13.455 8.127 13.738 1.00 88.62 87 GLY A CA 1
ATOM 616 C C . GLY A 1 87 ? -12.884 7.165 14.787 1.00 88.62 87 GLY A C 1
ATOM 617 O O . GLY A 1 87 ? -12.689 7.577 15.928 1.00 88.62 87 GLY A O 1
ATOM 618 N N . SER A 1 88 ? -12.596 5.907 14.430 1.00 88.06 88 SER A N 1
ATOM 619 C CA . SER A 1 88 ? -11.988 4.940 15.353 1.00 88.06 88 SER A CA 1
ATOM 620 C C . SER A 1 88 ? -10.460 4.986 15.363 1.00 88.06 88 SER A C 1
ATOM 622 O O . SER A 1 88 ? -9.844 4.340 16.210 1.00 88.06 88 SER A O 1
ATOM 624 N N . ILE A 1 89 ? -9.841 5.764 14.470 1.00 88.12 89 ILE A N 1
ATOM 625 C CA . ILE A 1 89 ? -8.388 5.913 14.377 1.00 88.12 89 ILE A CA 1
ATOM 626 C C . ILE A 1 89 ? -7.987 7.303 14.865 1.00 88.12 89 ILE A C 1
ATOM 628 O O . ILE A 1 89 ? -8.440 8.325 14.358 1.00 88.12 89 ILE A O 1
ATOM 632 N N . ARG A 1 90 ? -7.089 7.352 15.849 1.00 89.62 90 ARG A N 1
ATOM 633 C CA . ARG A 1 90 ? -6.498 8.602 16.340 1.00 89.62 90 ARG A CA 1
ATOM 634 C C . ARG A 1 90 ? -5.294 9.032 15.514 1.00 89.62 90 ARG A C 1
ATOM 636 O O . ARG A 1 90 ? -5.101 10.222 15.289 1.00 89.62 90 ARG A O 1
ATOM 643 N N . ALA A 1 91 ? -4.451 8.080 15.135 1.00 86.31 91 ALA A N 1
ATOM 644 C CA . ALA A 1 91 ? -3.231 8.348 14.391 1.00 86.31 91 ALA A CA 1
ATOM 645 C C . ALA A 1 91 ? -2.911 7.182 13.459 1.00 86.31 91 ALA A C 1
ATOM 647 O O . ALA A 1 91 ? -3.135 6.026 13.813 1.00 86.31 91 ALA A O 1
ATOM 648 N N . LEU A 1 92 ? -2.353 7.500 12.293 1.00 84.25 92 LEU A N 1
ATOM 649 C CA . LEU A 1 92 ? -1.862 6.527 11.328 1.00 84.25 92 LEU A CA 1
ATOM 650 C C . LEU A 1 92 ? -0.387 6.819 11.056 1.00 84.25 92 LEU A C 1
ATOM 652 O O . LEU A 1 92 ? -0.046 7.888 10.549 1.00 84.25 92 LEU A O 1
ATOM 656 N N . GLN A 1 93 ? 0.492 5.894 11.426 1.00 81.88 93 GLN A N 1
ATOM 657 C CA . GLN A 1 93 ? 1.915 5.977 11.121 1.00 81.88 93 GLN A CA 1
ATOM 658 C C . GLN A 1 93 ? 2.221 5.055 9.954 1.00 81.88 93 GLN A C 1
ATOM 660 O O . GLN A 1 93 ? 2.210 3.836 10.084 1.00 81.88 93 GLN A O 1
ATOM 665 N N . THR A 1 94 ? 2.507 5.648 8.803 1.00 77.00 94 THR A N 1
ATOM 666 C CA . THR A 1 94 ? 3.026 4.929 7.641 1.00 77.00 94 THR A CA 1
ATOM 667 C C . THR A 1 94 ? 4.544 4.994 7.657 1.00 77.00 94 THR A C 1
ATOM 669 O O . THR A 1 94 ? 5.111 6.057 7.932 1.00 77.00 94 THR A O 1
ATOM 672 N N . GLN A 1 95 ? 5.217 3.897 7.317 1.00 69.25 95 GLN A N 1
ATOM 673 C CA . GLN A 1 95 ? 6.658 3.953 7.091 1.00 69.25 95 GLN A CA 1
ATOM 674 C C . GLN A 1 95 ? 6.996 4.928 5.950 1.00 69.25 95 GLN A C 1
ATOM 676 O O . GLN A 1 95 ? 6.158 5.174 5.071 1.00 69.25 95 GLN A O 1
ATOM 681 N N . PRO A 1 96 ? 8.205 5.521 5.954 1.00 61.31 96 PRO A N 1
ATOM 682 C CA . PRO A 1 96 ? 8.637 6.353 4.847 1.00 61.31 96 PRO A CA 1
ATOM 683 C C . PRO A 1 96 ? 8.562 5.523 3.567 1.00 61.31 96 PRO A C 1
ATOM 685 O O . PRO A 1 96 ? 9.196 4.477 3.468 1.00 61.31 96 PRO A O 1
ATOM 688 N N . ALA A 1 97 ? 7.805 5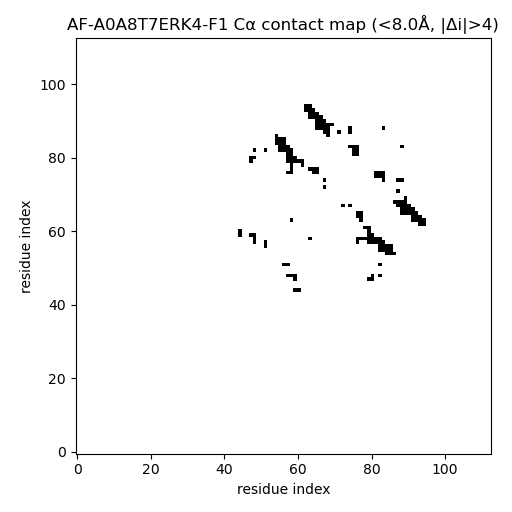.989 2.575 1.00 60.19 97 ALA A N 1
ATOM 689 C CA . ALA A 1 97 ? 7.981 5.474 1.228 1.00 60.19 97 ALA A CA 1
ATOM 690 C C . ALA A 1 97 ? 9.446 5.723 0.838 1.00 60.19 97 ALA A C 1
ATOM 692 O O . ALA A 1 97 ? 9.916 6.859 0.964 1.00 60.19 97 ALA A O 1
ATOM 693 N N . GLU A 1 98 ? 10.159 4.678 0.412 1.00 50.78 98 GLU A N 1
ATOM 694 C CA . GLU A 1 98 ? 11.542 4.750 -0.070 1.00 50.78 98 GLU A CA 1
ATOM 695 C C . GLU A 1 98 ? 11.636 5.815 -1.176 1.00 50.78 98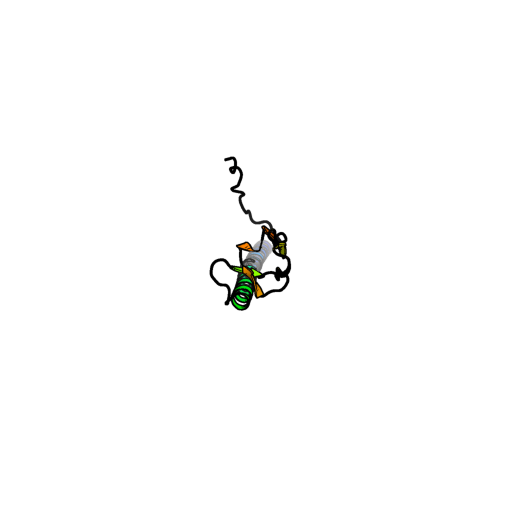 GLU A C 1
ATOM 697 O O . GLU A 1 98 ? 11.322 5.583 -2.346 1.00 50.78 98 GLU A O 1
ATOM 702 N N . ARG A 1 99 ? 12.010 7.045 -0.808 1.00 51.56 99 ARG A N 1
ATOM 703 C CA . ARG A 1 99 ? 12.205 8.131 -1.767 1.00 51.56 99 ARG A CA 1
ATOM 704 C C . ARG A 1 99 ? 13.555 7.925 -2.435 1.00 51.56 99 ARG A C 1
ATOM 706 O O . ARG A 1 99 ? 14.574 8.407 -1.943 1.00 51.56 99 ARG A O 1
ATOM 713 N N . SER A 1 100 ? 13.553 7.310 -3.616 1.00 49.69 100 SER A N 1
ATOM 714 C CA . SER A 1 100 ? 14.555 7.656 -4.629 1.00 49.69 100 SER A CA 1
ATOM 715 C C . SER A 1 100 ? 14.525 9.180 -4.794 1.00 49.69 100 SER A C 1
ATOM 717 O O . SER A 1 100 ? 13.450 9.757 -4.969 1.00 49.69 100 SER A O 1
ATOM 719 N N . LYS A 1 101 ? 15.669 9.855 -4.612 1.00 55.69 101 LYS A N 1
ATOM 720 C CA . LYS A 1 101 ? 15.758 11.322 -4.568 1.00 55.69 101 LYS A CA 1
ATOM 721 C C . LYS A 1 101 ? 15.168 11.956 -5.836 1.00 55.69 101 LYS A C 1
ATOM 723 O O . LYS A 1 101 ? 15.868 12.159 -6.819 1.00 55.69 101 LYS A O 1
ATOM 728 N N . ALA A 1 102 ? 13.912 12.375 -5.761 1.00 48.91 102 ALA A N 1
ATOM 729 C CA . ALA A 1 102 ? 13.308 13.363 -6.639 1.00 48.91 102 ALA A CA 1
ATOM 730 C C . ALA A 1 102 ? 12.390 14.245 -5.783 1.00 48.91 102 ALA A C 1
ATOM 732 O O . ALA A 1 102 ? 11.602 13.757 -4.973 1.00 48.91 102 ALA A O 1
ATOM 733 N N . GLY A 1 103 ? 12.608 15.557 -5.867 1.00 51.31 103 GLY A N 1
ATOM 734 C CA . GLY A 1 103 ? 12.169 16.547 -4.891 1.00 51.31 103 GLY A CA 1
ATOM 735 C C . GLY A 1 103 ? 10.665 16.572 -4.629 1.00 51.31 103 GLY A C 1
ATOM 736 O O . GLY A 1 103 ? 9.881 16.998 -5.467 1.00 51.31 103 GLY A O 1
ATOM 737 N N . VAL A 1 104 ? 10.279 16.238 -3.400 1.00 59.00 104 VAL A N 1
ATOM 738 C CA . VAL A 1 104 ? 9.038 16.747 -2.812 1.00 59.00 104 VAL A CA 1
ATOM 739 C C . VAL A 1 104 ? 9.406 18.038 -2.093 1.00 59.00 104 VAL A C 1
ATOM 741 O O . VAL A 1 104 ? 10.008 18.007 -1.017 1.00 59.00 104 VAL A O 1
ATOM 744 N N . GLY A 1 105 ? 9.088 19.175 -2.711 1.00 52.62 105 GLY A N 1
ATOM 745 C CA . GLY A 1 105 ? 9.147 20.473 -2.048 1.00 52.62 105 GLY A CA 1
ATOM 746 C C . GLY A 1 105 ? 8.203 20.469 -0.848 1.00 52.62 105 GLY A C 1
ATOM 747 O O . GLY A 1 105 ? 7.002 20.253 -1.000 1.00 52.62 105 GLY A O 1
ATOM 748 N N . ARG A 1 106 ? 8.743 20.675 0.356 1.00 56.97 106 ARG A N 1
ATOM 749 C CA . ARG A 1 106 ? 7.934 20.905 1.555 1.00 56.97 106 ARG A CA 1
ATOM 750 C C . ARG A 1 106 ? 7.241 22.263 1.405 1.00 56.97 106 ARG A C 1
ATOM 752 O O . ARG A 1 106 ? 7.906 23.289 1.433 1.00 56.97 106 ARG A O 1
ATOM 759 N N . ARG A 1 107 ? 5.916 22.275 1.251 1.00 61.56 107 ARG A N 1
ATOM 760 C CA . ARG A 1 107 ? 5.077 23.399 1.694 1.00 61.56 107 ARG A CA 1
ATOM 761 C C . ARG A 1 107 ? 4.470 22.972 3.022 1.00 61.56 107 ARG A C 1
ATOM 763 O O . ARG A 1 107 ? 3.642 22.069 3.026 1.00 61.56 107 ARG A O 1
ATOM 770 N N . GLY A 1 108 ? 4.925 23.554 4.125 1.00 54.62 108 GLY A N 1
ATOM 771 C CA . GLY A 1 108 ? 4.419 23.185 5.450 1.00 54.62 108 GLY A CA 1
ATOM 772 C C . GLY A 1 108 ? 4.787 24.111 6.606 1.00 54.62 108 GLY A C 1
ATOM 773 O O . GLY A 1 108 ? 4.328 23.869 7.715 1.00 54.62 108 GLY A O 1
ATOM 774 N N . ASP A 1 109 ? 5.546 25.182 6.377 1.00 51.09 109 ASP A N 1
ATOM 775 C CA . ASP A 1 109 ? 5.949 26.126 7.423 1.00 51.09 109 ASP A CA 1
ATOM 776 C C . ASP A 1 109 ? 4.851 27.189 7.641 1.00 51.09 109 ASP A C 1
ATOM 778 O O . ASP A 1 109 ? 5.083 28.377 7.454 1.00 51.09 109 ASP A O 1
ATOM 782 N N . ALA A 1 110 ? 3.619 26.770 7.947 1.00 51.41 110 ALA A N 1
ATOM 783 C CA . ALA A 1 110 ? 2.553 27.653 8.437 1.00 51.41 110 ALA A CA 1
ATOM 784 C C . ALA A 1 110 ? 1.352 26.832 8.933 1.00 51.41 110 ALA A C 1
ATOM 786 O O . ALA A 1 110 ? 0.353 26.681 8.235 1.00 51.41 110 ALA A O 1
ATOM 787 N N . PHE A 1 111 ? 1.435 26.317 10.157 1.00 50.97 111 PHE A N 1
ATOM 788 C CA . PHE A 1 111 ? 0.246 26.069 10.973 1.00 50.97 111 PHE A CA 1
ATOM 789 C C . PHE A 1 111 ? 0.547 26.573 12.387 1.00 50.97 111 PHE A C 1
ATOM 791 O O . PHE A 1 111 ? 0.902 25.824 13.290 1.00 50.97 111 PHE A O 1
ATOM 798 N N . ALA A 1 112 ? 0.497 27.897 12.519 1.00 41.59 112 ALA A N 1
ATOM 799 C CA . ALA A 1 112 ? 0.316 28.589 13.783 1.00 41.59 112 ALA A CA 1
ATOM 800 C C . ALA A 1 112 ? -1.026 29.317 13.673 1.00 41.59 112 ALA A C 1
ATOM 802 O O . ALA A 1 112 ? -1.188 30.194 12.823 1.00 41.59 112 ALA A O 1
ATOM 803 N N . GLY A 1 113 ? -1.980 28.881 14.484 1.00 38.81 113 GLY A N 1
ATOM 804 C CA . GLY A 1 113 ? -3.315 29.440 14.647 1.00 38.81 113 GLY A CA 1
ATOM 805 C C . GLY A 1 113 ? -3.909 28.849 15.9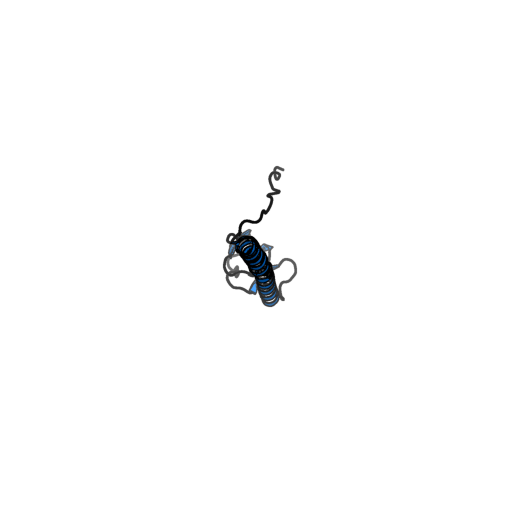05 1.00 38.81 113 GLY A C 1
ATOM 806 O O . GLY A 1 113 ? -4.033 27.605 15.927 1.00 38.81 113 GLY A O 1
#